Protein AF-X1FC48-F1 (afdb_monomer_lite)

pLDDT: mean 81.69, std 11.56, range [51.5, 96.81]

Sequence (127 aa):
MSEKKPEKHPTEIFIRSYPKVIFFWPLLITSFVLWLIQAFTDPNNVLGYVWFIVFFVNLFVTAFDFSSTKFFVLILAIVVVVLILVFMVLPRFSISLTGLEIDLALTWEFYMVMTIILLFVLGIVII

Organism: NCBI:txid412755

Foldseek 3Di:
DDDDDDDDDDPDDDDDDADLLVLCVQLLVLLVVLLVVLVPDPQDQVSLVVNVVSVVVSVLVSLVPPDPVSSVVVVVVVVVVVCCCVPPPPVVDPPPPPDPPPRSRDHSVVSVVSNVVSCVSVVVRVD

Structure (mmCIF, N/CA/C/O backbone):
data_AF-X1FC48-F1
#
_entry.id   AF-X1FC48-F1
#
loop_
_atom_site.group_PDB
_atom_site.id
_atom_site.type_symbol
_atom_site.label_atom_id
_atom_site.label_alt_id
_atom_site.label_comp_id
_atom_site.label_asym_id
_atom_site.label_entity_id
_atom_site.label_seq_id
_atom_site.pdbx_PDB_ins_code
_atom_site.Cartn_x
_atom_site.Cartn_y
_atom_site.Cartn_z
_atom_site.occupancy
_atom_site.B_iso_or_equiv
_atom_site.auth_seq_id
_atom_site.auth_comp_id
_atom_site.auth_asym_id
_atom_site.auth_atom_id
_atom_site.pdbx_PDB_model_num
ATOM 1 N N . MET A 1 1 ? -25.681 37.227 48.991 1.00 51.50 1 MET A N 1
ATOM 2 C CA . MET A 1 1 ? -24.510 36.378 48.687 1.00 51.50 1 MET A CA 1
ATOM 3 C C . MET A 1 1 ? -25.040 35.225 47.842 1.00 51.50 1 MET A C 1
ATOM 5 O O . MET A 1 1 ? -25.810 34.434 48.360 1.00 51.50 1 MET A O 1
ATOM 9 N N . SER A 1 2 ? -24.830 35.249 46.522 1.00 52.88 2 SER A N 1
ATOM 10 C CA . SER A 1 2 ? -25.423 34.265 45.600 1.00 52.88 2 SER A CA 1
ATOM 11 C C . SER A 1 2 ? -24.560 33.004 45.601 1.00 52.88 2 SER A C 1
ATOM 13 O O . SER A 1 2 ? -23.390 33.060 45.225 1.00 52.88 2 SER A O 1
ATOM 15 N N . GLU A 1 3 ? -25.115 31.895 46.087 1.00 57.22 3 GLU A N 1
ATOM 16 C CA . GLU A 1 3 ? -24.465 30.585 46.075 1.00 57.22 3 GLU A CA 1
ATOM 17 C C . GLU A 1 3 ? -24.267 30.122 44.625 1.00 57.22 3 GLU A C 1
ATOM 19 O O . GLU A 1 3 ? -25.223 29.824 43.904 1.00 57.22 3 GLU A O 1
ATOM 24 N N . LYS A 1 4 ? -23.008 30.069 44.176 1.00 60.78 4 LYS A N 1
ATOM 25 C CA . LYS A 1 4 ? -22.644 29.427 42.910 1.00 60.78 4 LYS A CA 1
ATOM 26 C C . LYS A 1 4 ? -22.889 27.923 43.042 1.00 60.78 4 LYS A C 1
ATOM 28 O O . LYS A 1 4 ? -22.235 27.260 43.842 1.00 60.78 4 LYS A O 1
ATOM 33 N N . LYS A 1 5 ? -23.816 27.385 42.242 1.00 65.50 5 LYS A N 1
ATOM 34 C CA . LYS A 1 5 ? -24.014 25.934 42.110 1.00 65.50 5 LYS A CA 1
ATOM 35 C C . LYS A 1 5 ? -22.716 25.275 41.612 1.00 65.50 5 LYS A C 1
ATOM 37 O O . LYS A 1 5 ? -22.093 25.828 40.705 1.00 65.50 5 LYS A O 1
ATOM 42 N N . PRO A 1 6 ? -22.323 24.114 42.163 1.00 65.25 6 PRO A N 1
ATOM 43 C CA . PRO A 1 6 ? -21.121 23.408 41.734 1.00 65.25 6 PRO A CA 1
ATOM 44 C C . PRO A 1 6 ? -21.270 22.937 40.281 1.00 65.25 6 PRO A C 1
ATOM 46 O O . PRO A 1 6 ? -22.292 22.353 39.910 1.00 65.25 6 PRO A O 1
ATOM 49 N N . GLU A 1 7 ? -20.261 23.217 39.455 1.00 69.62 7 GLU A N 1
ATOM 50 C CA . GLU A 1 7 ? -20.203 22.760 38.066 1.00 69.62 7 GLU A CA 1
ATOM 51 C C . GLU A 1 7 ? -20.147 21.226 38.032 1.00 69.62 7 GLU A C 1
ATOM 53 O O . GLU A 1 7 ? -19.244 20.601 38.587 1.00 69.62 7 GLU A O 1
ATOM 58 N N . LYS A 1 8 ? -21.145 20.594 37.403 1.00 70.75 8 LYS A N 1
ATOM 59 C CA . LYS A 1 8 ? -21.150 19.144 37.178 1.00 70.75 8 LYS A CA 1
ATOM 60 C C . LYS A 1 8 ? -20.103 18.809 36.120 1.00 70.75 8 LYS A C 1
ATOM 62 O O . LYS A 1 8 ? -20.332 19.046 34.936 1.00 70.75 8 LYS A O 1
ATOM 67 N N . HIS A 1 9 ? -18.985 18.222 36.537 1.00 72.56 9 HIS A N 1
ATOM 68 C CA . HIS A 1 9 ? -18.046 17.605 35.606 1.00 72.56 9 HIS A CA 1
ATOM 69 C C . HIS A 1 9 ? -18.731 16.439 34.866 1.00 72.56 9 HIS A C 1
ATOM 71 O O . HIS A 1 9 ? -19.449 15.658 35.503 1.00 72.56 9 HIS A O 1
ATOM 77 N N . PRO A 1 10 ? -18.548 16.314 33.539 1.00 74.81 10 PRO A N 1
ATOM 78 C CA . PRO A 1 10 ? -19.137 15.225 32.771 1.00 74.81 10 PRO A CA 1
ATOM 79 C C . PRO A 1 10 ? -18.612 13.883 33.290 1.00 74.81 10 PRO A C 1
ATOM 81 O O . PRO A 1 10 ? -17.408 13.649 33.339 1.00 74.81 10 PRO A O 1
ATOM 84 N N . THR A 1 11 ? -19.537 13.030 33.732 1.00 74.38 11 THR A N 1
ATOM 85 C CA . THR A 1 11 ? -19.248 11.776 34.446 1.00 74.38 11 THR A CA 1
ATOM 86 C C . THR A 1 11 ? -18.807 10.655 33.504 1.00 74.38 11 THR A C 1
ATOM 88 O O . THR A 1 11 ? -18.133 9.728 33.935 1.00 74.38 11 THR A O 1
ATOM 91 N N . GLU A 1 12 ? -19.134 10.755 32.213 1.00 76.25 12 GLU A N 1
ATOM 92 C CA . GLU A 1 12 ? -18.793 9.751 31.206 1.00 76.25 12 GLU A CA 1
ATOM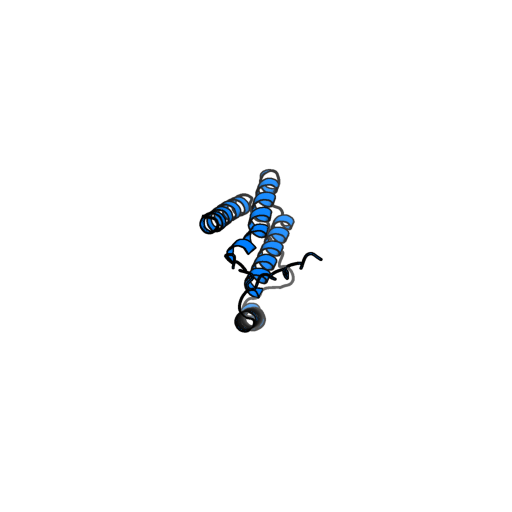 93 C C . GLU A 1 12 ? -18.436 10.426 29.876 1.00 76.25 12 GLU A C 1
ATOM 95 O O . GLU A 1 12 ? -19.142 11.317 29.396 1.00 76.25 12 GLU A O 1
ATOM 100 N N . ILE A 1 13 ? -17.320 9.999 29.281 1.00 78.25 13 ILE A N 1
ATOM 101 C CA . ILE A 1 13 ? -16.876 10.415 27.949 1.00 78.25 13 ILE A CA 1
ATOM 102 C C . ILE A 1 13 ? -17.103 9.225 27.016 1.00 78.25 13 ILE A C 1
ATOM 104 O O . ILE A 1 13 ? -16.421 8.207 27.119 1.00 78.25 13 ILE A O 1
ATOM 108 N N . PHE A 1 14 ? -18.054 9.350 26.091 1.00 75.19 14 PHE A N 1
ATOM 109 C CA . PHE A 1 14 ? -18.292 8.337 25.064 1.00 75.19 14 PHE A CA 1
ATOM 110 C C . PHE A 1 14 ? -17.204 8.410 23.989 1.00 75.19 14 PHE A C 1
ATOM 112 O O . PHE A 1 14 ? -17.274 9.228 23.069 1.00 75.19 14 PHE A O 1
ATOM 119 N N . ILE A 1 15 ? -16.197 7.543 24.086 1.00 76.50 15 ILE A N 1
ATOM 120 C CA . ILE A 1 15 ? -15.208 7.363 23.020 1.00 76.50 15 ILE A CA 1
ATOM 121 C C . ILE A 1 15 ? -15.845 6.493 21.933 1.00 76.50 15 ILE A C 1
ATOM 123 O O . ILE A 1 15 ? -16.171 5.330 22.165 1.00 76.50 15 ILE A O 1
ATOM 127 N N . ARG A 1 16 ? -16.041 7.055 20.736 1.00 71.19 16 ARG A N 1
ATOM 128 C CA . ARG A 1 16 ? -16.510 6.287 19.577 1.00 71.19 16 ARG A CA 1
ATOM 129 C C . ARG A 1 16 ? -15.359 5.470 19.001 1.00 71.19 16 ARG A C 1
ATOM 131 O O . ARG A 1 16 ? -14.323 6.024 18.643 1.00 71.19 16 ARG A O 1
ATOM 138 N N . SER A 1 17 ? -15.556 4.162 18.881 1.00 72.31 17 SER A N 1
ATOM 139 C CA . SER A 1 17 ? -14.640 3.284 18.155 1.00 72.31 17 SER A CA 1
ATOM 140 C C . SER A 1 17 ? -14.892 3.423 16.655 1.00 72.31 17 SER A C 1
ATOM 142 O O . SER A 1 17 ? -15.987 3.125 16.183 1.00 72.31 17 SER A O 1
ATOM 144 N N . TYR A 1 18 ? -13.892 3.889 15.909 1.00 74.62 18 TYR A N 1
ATOM 145 C CA . TYR A 1 18 ? -13.972 3.951 14.452 1.00 74.62 18 TYR A CA 1
ATOM 146 C C . TYR A 1 18 ? -13.609 2.601 13.821 1.00 74.62 18 TYR A C 1
ATOM 148 O O . TYR A 1 18 ? -12.784 1.864 14.371 1.00 74.62 18 TYR A O 1
ATOM 156 N N . PRO A 1 19 ? -14.183 2.269 12.653 1.00 79.19 19 PRO A N 1
ATOM 157 C CA . PRO A 1 19 ? -13.759 1.109 11.888 1.00 79.19 19 PRO A CA 1
ATOM 158 C C . PRO A 1 19 ? -12.283 1.219 11.497 1.00 79.19 19 PRO A C 1
ATOM 160 O O . PRO A 1 19 ? -11.849 2.217 10.924 1.00 79.19 19 PRO A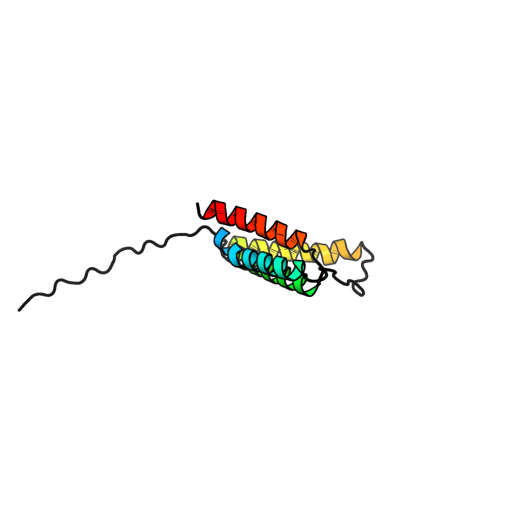 O 1
ATOM 163 N N . LYS A 1 20 ? -11.520 0.149 11.731 1.00 77.25 20 LYS A N 1
ATOM 164 C CA . LYS A 1 20 ? -10.073 0.081 11.445 1.00 77.25 20 LYS A CA 1
ATOM 165 C C . LYS A 1 20 ? -9.729 0.288 9.969 1.00 77.25 20 LYS A C 1
ATOM 167 O O . LYS A 1 20 ? -8.605 0.629 9.629 1.00 77.25 20 LYS A O 1
ATOM 172 N N . VAL A 1 21 ? -10.703 0.113 9.077 1.00 81.56 21 VAL A N 1
ATOM 173 C CA . VAL A 1 21 ? -10.531 0.334 7.636 1.00 81.56 21 VAL A CA 1
ATOM 174 C C . VAL A 1 21 ? -10.160 1.791 7.324 1.00 81.56 21 VAL A C 1
ATOM 176 O O . VAL A 1 21 ? -9.539 2.052 6.301 1.00 81.56 21 VAL A O 1
ATOM 179 N N . ILE A 1 22 ? -10.423 2.736 8.237 1.00 84.38 22 ILE A N 1
ATOM 180 C CA . ILE A 1 22 ? -9.969 4.127 8.111 1.00 84.38 22 ILE A CA 1
ATOM 181 C C . ILE A 1 22 ? -8.442 4.250 7.963 1.00 84.38 22 ILE A C 1
ATOM 183 O O . ILE A 1 22 ? -7.954 5.217 7.386 1.00 84.38 22 ILE A O 1
ATOM 187 N N . PHE A 1 23 ? -7.659 3.264 8.409 1.00 86.44 23 PHE A N 1
ATOM 188 C CA . PHE A 1 23 ? -6.211 3.316 8.231 1.00 86.44 23 PHE A CA 1
ATOM 189 C C . PHE A 1 23 ? -5.789 3.272 6.761 1.00 86.44 23 PHE A C 1
ATOM 191 O O . PHE A 1 23 ? -4.740 3.807 6.451 1.00 86.44 23 PHE A O 1
ATOM 198 N N . PHE A 1 24 ? -6.625 2.782 5.838 1.00 89.44 24 PHE A N 1
ATOM 199 C CA . PHE A 1 24 ? -6.299 2.700 4.408 1.00 89.44 24 PHE A CA 1
ATOM 200 C C . PHE A 1 24 ? -6.355 4.038 3.646 1.00 89.44 24 PHE A C 1
ATOM 202 O O . PHE A 1 24 ? -5.975 4.075 2.474 1.00 89.44 24 PHE A O 1
ATOM 209 N N . TRP A 1 25 ? -6.774 5.142 4.276 1.00 90.62 25 TRP A N 1
ATOM 210 C CA . TRP A 1 25 ? -6.816 6.467 3.637 1.00 90.62 25 TRP A CA 1
ATOM 211 C C . TRP A 1 25 ? -5.486 6.922 3.009 1.00 90.62 25 TRP A C 1
ATOM 213 O O . TRP A 1 25 ? -5.510 7.360 1.858 1.00 90.62 25 TRP A O 1
ATOM 223 N N . PRO A 1 26 ? -4.320 6.805 3.677 1.00 93.38 26 PRO A N 1
ATOM 224 C CA . PRO A 1 26 ? -3.040 7.170 3.082 1.00 93.38 26 PRO A CA 1
ATOM 225 C C . PRO A 1 26 ? -2.743 6.346 1.829 1.00 93.38 26 PRO A C 1
ATOM 227 O O . PRO A 1 26 ? -2.315 6.901 0.823 1.00 93.38 26 PRO A O 1
ATOM 230 N N . LEU A 1 27 ? -3.043 5.043 1.850 1.00 94.50 27 LEU A N 1
ATOM 231 C CA . LEU A 1 27 ? -2.824 4.172 0.699 1.00 94.50 27 LEU A CA 1
ATOM 232 C C . LEU A 1 27 ? -3.748 4.527 -0.475 1.00 94.50 27 LEU A C 1
ATOM 234 O O . LEU A 1 27 ? -3.304 4.486 -1.623 1.00 94.50 27 LEU A O 1
ATOM 238 N N . LEU A 1 28 ? -5.003 4.908 -0.204 1.00 94.94 28 LEU A N 1
ATOM 239 C CA . LEU A 1 28 ? -5.927 5.406 -1.228 1.00 94.94 28 LEU A CA 1
ATOM 240 C C . LEU A 1 28 ? -5.367 6.669 -1.886 1.00 94.94 28 LEU A C 1
ATOM 242 O O . LEU A 1 28 ? -5.269 6.732 -3.109 1.00 94.94 28 LEU A O 1
ATOM 246 N N . ILE A 1 29 ? -4.977 7.656 -1.075 1.00 96.19 29 ILE A N 1
ATOM 247 C CA . ILE A 1 29 ? -4.460 8.939 -1.563 1.00 96.19 29 ILE A CA 1
ATOM 248 C C . ILE A 1 29 ? -3.181 8.716 -2.373 1.00 96.19 29 ILE A C 1
ATOM 250 O O . ILE A 1 29 ? -3.064 9.235 -3.480 1.00 96.19 29 ILE A O 1
ATOM 254 N N . THR A 1 30 ? -2.249 7.902 -1.872 1.00 96.31 30 THR A N 1
ATOM 255 C CA . THR A 1 30 ? -1.026 7.559 -2.604 1.00 96.31 30 THR A CA 1
ATOM 256 C C . THR A 1 30 ? -1.340 6.857 -3.921 1.00 96.31 30 THR A C 1
ATOM 258 O O . THR A 1 30 ? -0.785 7.242 -4.943 1.00 96.31 30 THR A O 1
ATOM 261 N N . SER A 1 31 ? -2.255 5.884 -3.936 1.00 94.88 31 SER A N 1
ATOM 262 C CA . SER A 1 31 ? -2.642 5.193 -5.175 1.00 94.88 31 SER A CA 1
ATOM 263 C C . SER A 1 31 ? -3.253 6.158 -6.194 1.00 94.88 31 SER A C 1
ATOM 265 O O . SER A 1 31 ? -2.889 6.112 -7.364 1.00 94.88 31 SER A O 1
ATOM 267 N N . PHE A 1 32 ? -4.108 7.081 -5.748 1.00 96.81 32 PHE A N 1
ATOM 268 C CA . PHE A 1 32 ? -4.740 8.072 -6.617 1.00 96.81 32 PHE A CA 1
ATOM 269 C C . PHE A 1 32 ? -3.725 9.063 -7.197 1.00 96.81 32 PHE A C 1
ATOM 271 O O . PHE A 1 32 ? -3.725 9.326 -8.398 1.00 96.81 32 PHE A O 1
ATOM 278 N N . VAL A 1 33 ? -2.824 9.588 -6.364 1.00 96.50 33 VAL A N 1
ATOM 279 C CA . VAL A 1 33 ? -1.784 10.527 -6.808 1.00 96.50 33 VAL A CA 1
ATOM 280 C C . VAL A 1 33 ? -0.818 9.848 -7.777 1.00 96.50 33 VAL A C 1
ATOM 282 O O . VAL A 1 33 ? -0.509 10.413 -8.825 1.00 96.50 33 VAL A O 1
ATOM 285 N N . LEU A 1 34 ? -0.369 8.629 -7.468 1.00 95.44 34 LEU A N 1
ATOM 286 C CA . LEU A 1 34 ? 0.536 7.883 -8.343 1.00 95.44 34 LEU A CA 1
ATOM 287 C C . LEU A 1 34 ? -0.131 7.479 -9.653 1.00 95.44 34 LEU A C 1
ATOM 289 O O . LEU A 1 34 ? 0.524 7.523 -10.689 1.00 95.44 34 LEU A O 1
ATOM 293 N N . TRP A 1 35 ? -1.428 7.168 -9.636 1.00 94.62 35 TRP A N 1
ATOM 294 C CA . TRP A 1 35 ? -2.195 6.954 -10.858 1.00 94.62 35 TRP A CA 1
ATOM 295 C C . TRP A 1 35 ? -2.165 8.189 -11.763 1.00 94.62 35 TRP A C 1
ATOM 297 O O . TRP A 1 35 ? -1.825 8.063 -12.937 1.00 94.62 35 TRP A O 1
ATOM 307 N N . LEU A 1 36 ? -2.455 9.377 -11.221 1.00 95.19 36 LEU A N 1
ATOM 308 C CA . LEU A 1 36 ? -2.429 10.617 -12.000 1.00 95.19 36 LEU A CA 1
ATOM 309 C C . LEU A 1 36 ? -1.037 10.928 -12.552 1.00 95.19 36 LEU A C 1
ATOM 311 O O . LEU A 1 36 ? -0.929 11.344 -13.698 1.00 95.19 36 LEU A O 1
ATOM 315 N N . ILE A 1 37 ? 0.022 10.721 -11.766 1.00 94.12 37 ILE A N 1
ATOM 316 C CA . ILE A 1 37 ? 1.399 10.951 -12.226 1.00 94.12 37 ILE A CA 1
ATOM 317 C C . ILE A 1 37 ? 1.751 9.962 -13.345 1.00 94.12 37 ILE A C 1
ATOM 319 O O . ILE A 1 37 ? 2.159 10.378 -14.427 1.00 94.12 37 ILE A O 1
ATOM 323 N N . GLN A 1 38 ? 1.530 8.666 -13.109 1.00 92.81 38 GLN A N 1
ATOM 324 C CA . GLN A 1 38 ? 1.893 7.592 -14.033 1.00 92.81 38 GLN A CA 1
ATOM 325 C C . GLN A 1 38 ? 1.067 7.613 -15.329 1.00 92.81 38 GLN A C 1
ATOM 327 O O . GLN A 1 38 ? 1.520 7.090 -16.339 1.00 92.81 38 GLN A O 1
ATOM 332 N N . ALA A 1 39 ? -0.111 8.245 -15.339 1.00 92.44 39 ALA A N 1
ATOM 333 C CA . ALA A 1 39 ? -0.916 8.428 -16.549 1.00 92.44 39 ALA A CA 1
ATOM 334 C C . ALA A 1 39 ? -0.255 9.347 -17.597 1.00 92.44 39 ALA A C 1
ATOM 336 O O . ALA A 1 39 ? -0.607 9.277 -18.774 1.00 92.44 39 ALA A O 1
ATOM 337 N N . PHE A 1 40 ? 0.693 10.199 -17.188 1.00 93.94 40 PHE A N 1
ATOM 338 C CA . PHE A 1 40 ? 1.404 11.129 -18.076 1.00 93.94 40 PHE A CA 1
ATOM 339 C C . PHE A 1 40 ? 2.912 10.854 -18.163 1.00 93.94 40 PHE A C 1
ATOM 341 O O . PHE A 1 40 ? 3.639 11.636 -18.777 1.00 93.94 40 PHE A O 1
ATOM 348 N N . THR A 1 41 ? 3.398 9.772 -17.549 1.00 90.12 41 THR A N 1
ATOM 349 C CA . THR A 1 41 ? 4.824 9.419 -17.509 1.00 90.12 41 THR A CA 1
ATOM 350 C C . THR A 1 41 ? 5.040 7.942 -17.811 1.00 90.12 41 THR A C 1
ATOM 352 O O . THR A 1 41 ? 4.170 7.118 -17.541 1.00 90.12 41 THR A O 1
ATOM 355 N N . ASP A 1 42 ? 6.228 7.580 -18.291 1.00 89.50 42 ASP A N 1
ATOM 356 C CA . ASP A 1 42 ? 6.606 6.174 -18.472 1.00 89.50 42 ASP A CA 1
ATOM 357 C C . ASP A 1 42 ? 6.734 5.434 -17.129 1.00 89.50 42 ASP A C 1
ATOM 359 O O . ASP A 1 42 ? 7.035 6.077 -16.110 1.00 89.50 42 ASP A O 1
ATOM 363 N N . PRO A 1 43 ? 6.491 4.104 -17.089 1.00 86.69 43 PRO A N 1
ATOM 364 C CA . PRO A 1 43 ? 6.610 3.290 -15.879 1.00 86.69 43 PRO A CA 1
ATOM 365 C C . PRO A 1 43 ? 7.913 3.558 -15.130 1.00 86.69 43 PRO A C 1
ATOM 367 O O . PRO A 1 43 ? 9.003 3.448 -15.691 1.00 86.69 43 PRO A O 1
ATOM 370 N N . ASN A 1 44 ? 7.795 3.937 -13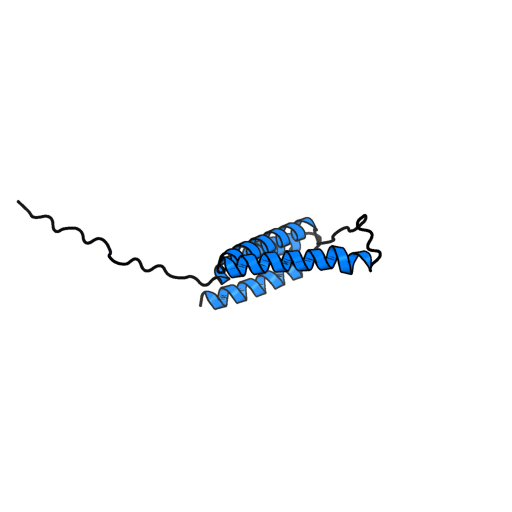.856 1.00 87.19 44 ASN A N 1
ATOM 371 C CA . ASN A 1 44 ? 8.941 4.354 -13.060 1.00 87.19 44 ASN A CA 1
ATOM 372 C C . ASN A 1 44 ? 9.032 3.555 -11.758 1.00 87.19 44 ASN A C 1
ATOM 374 O O . ASN A 1 44 ? 8.154 3.609 -10.895 1.00 87.19 44 ASN A O 1
ATOM 378 N N . ASN A 1 45 ? 10.169 2.883 -11.591 1.00 88.81 45 ASN A N 1
ATOM 379 C CA . ASN A 1 45 ? 10.526 2.119 -10.401 1.00 88.81 45 ASN A CA 1
ATOM 380 C C . ASN A 1 45 ? 10.393 2.915 -9.094 1.00 88.81 45 ASN A C 1
ATOM 382 O O . ASN A 1 45 ? 9.959 2.375 -8.079 1.00 88.81 45 ASN A O 1
ATOM 386 N N . VAL A 1 46 ? 10.699 4.214 -9.111 1.00 90.81 46 VAL A N 1
ATOM 387 C CA . VAL A 1 46 ? 10.567 5.098 -7.942 1.00 90.81 46 VAL A CA 1
ATOM 388 C C . VAL A 1 46 ? 9.116 5.192 -7.478 1.00 90.81 4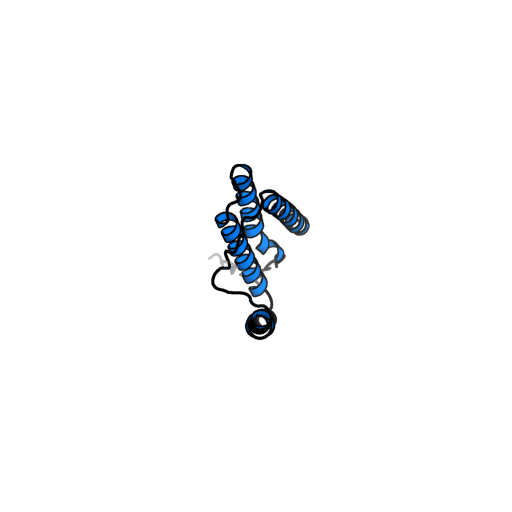6 VAL A C 1
ATOM 390 O O . VAL A 1 46 ? 8.861 5.140 -6.275 1.00 90.81 46 VAL A O 1
ATOM 393 N N . LEU A 1 47 ? 8.156 5.278 -8.403 1.00 91.62 47 LEU A N 1
ATOM 394 C CA . LEU A 1 47 ? 6.734 5.327 -8.050 1.00 91.62 47 LEU A CA 1
ATOM 395 C C . LEU A 1 47 ? 6.272 3.988 -7.468 1.00 91.62 47 LEU A C 1
ATOM 397 O O . LEU A 1 47 ? 5.505 3.964 -6.503 1.00 91.62 47 LEU A O 1
ATOM 401 N N . GLY A 1 48 ? 6.803 2.878 -7.985 1.00 90.50 48 GLY A N 1
ATOM 402 C CA . GLY A 1 48 ? 6.636 1.550 -7.400 1.00 90.50 48 GLY A CA 1
ATOM 403 C C . GLY A 1 48 ? 7.130 1.479 -5.960 1.00 90.50 48 GLY A C 1
ATOM 404 O O . GLY A 1 48 ? 6.368 1.118 -5.061 1.00 90.50 48 GLY A O 1
ATOM 405 N N . TYR A 1 49 ? 8.375 1.896 -5.716 1.00 91.62 49 TYR A N 1
ATOM 406 C CA . TYR A 1 49 ? 8.961 1.925 -4.374 1.00 91.62 49 TYR A CA 1
ATOM 407 C C . TYR A 1 49 ? 8.141 2.776 -3.403 1.00 91.62 49 TYR A C 1
ATOM 409 O O . TYR A 1 49 ? 7.848 2.323 -2.297 1.00 91.62 49 TYR A O 1
ATOM 417 N N . VAL A 1 50 ? 7.722 3.977 -3.814 1.00 94.19 50 VAL A N 1
ATOM 418 C CA . VAL A 1 50 ? 6.882 4.855 -2.986 1.00 94.19 50 VAL A CA 1
ATOM 419 C C . VAL A 1 50 ? 5.571 4.164 -2.619 1.00 94.19 50 VAL A C 1
ATOM 421 O O . VAL A 1 50 ? 5.193 4.158 -1.445 1.00 94.19 50 VAL A O 1
ATOM 424 N N . TRP A 1 51 ? 4.897 3.543 -3.590 1.00 94.50 51 TRP A N 1
ATOM 425 C CA . TRP A 1 51 ? 3.645 2.836 -3.335 1.00 94.50 51 TRP A CA 1
ATOM 426 C C . TRP A 1 51 ? 3.832 1.689 -2.337 1.00 94.50 51 TRP A C 1
ATOM 428 O O . TRP A 1 51 ? 3.088 1.601 -1.359 1.00 94.50 51 TRP A O 1
ATOM 438 N N . PHE A 1 52 ? 4.858 0.852 -2.528 1.00 91.94 52 PHE A N 1
ATOM 439 C CA . PHE A 1 52 ? 5.145 -0.263 -1.625 1.00 91.94 52 PHE A CA 1
ATOM 440 C C . PHE A 1 52 ? 5.515 0.203 -0.217 1.00 91.94 52 PHE A C 1
ATOM 442 O O . PHE A 1 52 ? 5.041 -0.384 0.753 1.00 91.94 52 PHE A O 1
ATOM 449 N N . ILE A 1 53 ? 6.305 1.271 -0.078 1.00 93.06 53 ILE A N 1
ATOM 450 C CA . ILE A 1 53 ? 6.634 1.842 1.235 1.00 93.06 53 ILE A CA 1
ATOM 451 C C . ILE A 1 53 ? 5.352 2.254 1.961 1.00 93.06 53 ILE A C 1
ATOM 453 O O . ILE A 1 53 ? 5.144 1.851 3.107 1.00 93.06 53 ILE A O 1
ATOM 457 N N . VAL A 1 54 ? 4.463 3.000 1.299 1.00 94.19 54 VAL A N 1
ATOM 458 C CA . VAL A 1 54 ? 3.190 3.418 1.907 1.00 94.19 54 VAL A CA 1
ATOM 459 C C . VAL A 1 54 ? 2.310 2.212 2.232 1.00 94.19 54 VAL A C 1
ATOM 461 O O . VAL A 1 54 ? 1.719 2.161 3.310 1.00 94.19 54 VAL A O 1
ATOM 464 N N . PHE A 1 55 ? 2.257 1.214 1.350 1.00 92.81 55 PHE A N 1
ATOM 465 C CA . PHE A 1 55 ? 1.534 -0.032 1.587 1.00 92.81 55 PHE A CA 1
ATOM 466 C C . PHE A 1 55 ? 2.033 -0.766 2.839 1.00 92.81 55 PHE A C 1
ATOM 468 O O . PHE A 1 55 ? 1.225 -1.123 3.699 1.00 92.81 55 PHE A O 1
ATOM 475 N N . PHE A 1 56 ? 3.347 -0.946 2.990 1.00 89.50 56 PHE A N 1
ATOM 476 C CA . PHE A 1 56 ? 3.922 -1.620 4.155 1.00 89.50 56 PHE A CA 1
ATOM 477 C C . PHE A 1 56 ? 3.751 -0.815 5.441 1.00 89.50 56 PHE A C 1
ATOM 479 O O . PHE A 1 56 ? 3.422 -1.398 6.473 1.00 89.50 56 PHE A O 1
ATOM 486 N N . VAL A 1 57 ? 3.905 0.511 5.391 1.00 90.25 57 VAL A N 1
ATOM 487 C CA . VAL A 1 57 ? 3.613 1.383 6.539 1.00 90.25 57 VAL A CA 1
ATOM 488 C C . VAL A 1 57 ? 2.143 1.256 6.940 1.00 90.25 57 VAL A C 1
ATOM 490 O O . VAL A 1 57 ? 1.842 1.096 8.120 1.00 90.25 57 VAL A O 1
ATOM 493 N N . ASN A 1 58 ? 1.224 1.251 5.975 1.00 89.88 58 ASN A N 1
ATOM 494 C CA . ASN A 1 58 ? -0.199 1.088 6.245 1.00 89.88 58 ASN A CA 1
ATOM 495 C C . ASN A 1 58 ? -0.527 -0.285 6.861 1.00 89.88 58 ASN A C 1
ATOM 497 O O . ASN A 1 58 ? -1.283 -0.376 7.833 1.00 89.88 58 ASN A O 1
ATOM 501 N N . LEU A 1 59 ? 0.078 -1.355 6.336 1.00 85.38 59 LEU A N 1
ATOM 502 C CA . LEU A 1 59 ? -0.038 -2.702 6.896 1.00 85.38 59 LEU A CA 1
ATOM 503 C C . LEU A 1 59 ? 0.476 -2.730 8.337 1.00 85.38 59 LEU A C 1
ATOM 505 O O . LEU A 1 59 ? -0.188 -3.280 9.210 1.00 85.38 59 LEU A O 1
ATOM 509 N N . PHE A 1 60 ? 1.614 -2.093 8.601 1.00 84.44 60 PHE A N 1
ATOM 510 C CA . PHE A 1 60 ? 2.226 -2.019 9.923 1.00 84.44 60 PHE A CA 1
ATOM 511 C C . PHE A 1 60 ? 1.362 -1.257 10.937 1.00 84.44 60 PHE A C 1
ATOM 513 O O . PHE A 1 60 ? 1.137 -1.757 12.039 1.00 84.44 60 PHE A O 1
ATOM 520 N N . VAL A 1 61 ? 0.808 -0.102 10.558 1.00 84.94 61 VAL A N 1
ATOM 521 C CA . VAL A 1 61 ? -0.129 0.668 11.398 1.00 84.94 61 VAL A CA 1
ATOM 522 C C . VAL A 1 61 ? -1.389 -0.143 11.695 1.00 84.94 61 VAL A C 1
ATOM 524 O O . VAL A 1 61 ? -1.805 -0.245 12.847 1.00 84.94 61 VAL A O 1
ATOM 527 N N . THR A 1 62 ? -1.960 -0.786 10.675 1.00 80.94 62 THR A N 1
ATOM 528 C CA . THR A 1 62 ? -3.136 -1.652 10.846 1.00 80.94 62 THR A CA 1
ATOM 529 C C . THR A 1 62 ? -2.818 -2.840 11.755 1.00 80.94 62 THR A C 1
ATOM 531 O O . THR A 1 62 ? -3.643 -3.245 12.573 1.00 80.94 62 THR A O 1
ATOM 534 N N . ALA A 1 63 ? -1.607 -3.389 11.640 1.00 76.12 63 ALA A N 1
ATOM 535 C CA . ALA A 1 63 ? -1.159 -4.512 12.440 1.00 76.12 63 ALA A CA 1
ATOM 536 C C . ALA A 1 63 ? -0.977 -4.136 13.924 1.00 76.12 63 ALA A C 1
ATOM 538 O O . ALA A 1 63 ? -1.323 -4.932 14.799 1.00 76.12 63 ALA A O 1
ATOM 539 N N . PHE A 1 64 ? -0.490 -2.925 14.209 1.00 73.25 64 PHE A N 1
ATOM 540 C CA . PHE A 1 64 ? -0.326 -2.408 15.571 1.00 73.25 64 PHE A CA 1
ATOM 541 C C . PHE A 1 64 ? -1.635 -2.240 16.340 1.00 73.25 64 PHE A C 1
ATOM 543 O O . PHE A 1 64 ? -1.639 -2.342 17.564 1.00 73.25 64 PHE A O 1
ATOM 550 N N . ASP A 1 65 ? -2.741 -1.993 15.641 1.00 72.62 65 ASP A N 1
ATOM 551 C CA . ASP A 1 65 ? -4.060 -1.861 16.263 1.00 72.62 65 ASP A CA 1
ATOM 552 C C . ASP A 1 65 ? -4.675 -3.227 16.656 1.00 72.62 65 ASP A C 1
ATOM 554 O O . ASP A 1 65 ? -5.736 -3.305 17.285 1.00 72.62 65 ASP A O 1
ATOM 558 N N . PHE A 1 66 ? -4.039 -4.353 16.313 1.00 66.00 66 PHE A N 1
ATOM 559 C CA . PHE A 1 66 ? -4.396 -5.652 16.890 1.00 66.00 66 PHE A CA 1
ATOM 560 C C . PHE A 1 66 ? -3.770 -5.819 18.276 1.00 66.00 66 PHE A C 1
ATOM 562 O O . PHE A 1 66 ? -2.729 -5.246 18.576 1.00 66.00 66 PHE A O 1
ATOM 569 N N . SER A 1 67 ? -4.398 -6.631 19.141 1.00 71.06 67 SER A N 1
ATOM 570 C CA . SER A 1 67 ? -3.861 -6.880 20.485 1.00 71.06 67 SER A CA 1
ATOM 571 C C . SER A 1 67 ? -2.378 -7.259 20.409 1.00 71.06 67 SER A C 1
ATOM 573 O O . SER A 1 67 ? -1.992 -8.035 19.531 1.00 71.06 67 SER A O 1
ATOM 575 N N . SER A 1 68 ? -1.551 -6.728 21.318 1.00 71.94 68 SER A N 1
ATOM 576 C CA . SER A 1 68 ? -0.081 -6.823 21.249 1.00 71.94 68 SER A CA 1
ATOM 577 C C . SER A 1 68 ? 0.421 -8.255 21.023 1.00 71.94 68 SER A C 1
ATOM 579 O O . SER A 1 68 ? 1.397 -8.471 20.311 1.00 71.94 68 SER A O 1
ATOM 581 N N . THR A 1 69 ? -0.294 -9.252 21.555 1.00 75.38 69 THR A N 1
ATOM 582 C CA . THR A 1 69 ? -0.032 -10.677 21.317 1.00 75.38 69 THR A CA 1
ATOM 583 C C . THR A 1 69 ? -0.181 -11.076 19.845 1.00 75.38 69 THR A C 1
ATOM 585 O O . THR A 1 69 ? 0.697 -11.741 19.308 1.00 75.38 69 THR A O 1
ATOM 588 N N . LYS A 1 70 ? -1.262 -10.670 19.166 1.00 72.19 70 LYS A N 1
ATOM 589 C CA . LYS A 1 70 ? -1.511 -11.000 17.750 1.00 72.19 70 LYS A CA 1
ATOM 590 C C . LYS A 1 70 ? -0.505 -10.308 16.831 1.00 72.19 70 LYS A C 1
ATOM 592 O O . LYS A 1 70 ? -0.035 -10.925 15.880 1.00 72.19 70 LYS A O 1
ATOM 597 N N . PHE A 1 71 ? -0.141 -9.066 17.148 1.00 72.81 71 PHE A N 1
ATOM 598 C CA . PHE A 1 71 ? 0.895 -8.326 16.428 1.00 72.81 71 PHE A CA 1
ATOM 599 C C . PHE A 1 71 ? 2.271 -8.998 16.543 1.00 72.81 71 PHE A C 1
ATOM 601 O O . PHE A 1 71 ? 2.936 -9.229 15.535 1.00 72.81 71 PHE A O 1
ATOM 608 N N . PHE A 1 72 ? 2.670 -9.392 17.757 1.00 75.56 72 PHE A N 1
ATOM 609 C CA . PHE A 1 72 ? 3.944 -10.076 17.982 1.00 75.56 72 PHE A CA 1
ATOM 610 C C . PHE A 1 72 ? 4.002 -11.440 17.277 1.00 75.56 72 PHE A C 1
ATOM 612 O O . PHE A 1 72 ? 5.005 -11.771 16.647 1.00 75.56 72 PHE A O 1
ATOM 619 N N . VAL A 1 73 ? 2.903 -12.203 17.316 1.00 80.75 73 VAL A N 1
ATOM 620 C CA . VAL A 1 73 ? 2.779 -13.477 16.589 1.00 80.75 73 VAL A CA 1
ATOM 621 C C . VAL A 1 73 ? 2.888 -13.270 15.073 1.00 80.75 73 VAL A C 1
ATOM 623 O O . VAL A 1 73 ? 3.556 -14.061 14.410 1.00 80.75 73 VAL A O 1
ATOM 626 N N . LEU A 1 74 ? 2.297 -12.204 14.520 1.00 79.81 74 LEU A N 1
ATOM 627 C CA . LEU A 1 74 ? 2.403 -11.882 13.093 1.00 79.81 74 LEU A CA 1
ATOM 628 C C . LEU A 1 74 ? 3.847 -11.559 12.682 1.00 79.81 74 LEU A C 1
ATOM 630 O O . LEU A 1 74 ? 4.331 -12.106 11.693 1.00 79.81 74 LEU A O 1
ATOM 634 N N . ILE A 1 75 ? 4.548 -10.710 13.442 1.00 82.31 75 ILE A N 1
ATOM 635 C CA . ILE A 1 75 ? 5.960 -10.386 13.172 1.00 82.31 75 ILE A CA 1
ATOM 636 C C . ILE A 1 75 ? 6.810 -11.654 13.222 1.00 82.31 75 ILE A C 1
ATOM 638 O O . ILE A 1 75 ? 7.597 -11.904 12.309 1.00 82.31 75 ILE A O 1
ATOM 642 N N . LEU A 1 76 ? 6.628 -12.475 14.258 1.00 83.56 76 LEU A N 1
ATOM 643 C CA . LEU A 1 76 ? 7.356 -13.730 14.401 1.00 83.56 76 LEU A CA 1
ATOM 644 C C . LEU A 1 76 ? 7.100 -14.663 13.208 1.00 83.56 76 LEU A C 1
ATOM 646 O O . LEU A 1 76 ? 8.043 -15.251 12.685 1.00 83.56 76 LEU A O 1
ATOM 650 N N . ALA A 1 77 ? 5.856 -14.752 12.732 1.00 83.88 77 ALA A N 1
ATOM 651 C CA . ALA A 1 77 ? 5.512 -15.540 11.553 1.00 83.88 77 ALA A CA 1
ATOM 652 C C . ALA A 1 77 ? 6.216 -15.028 10.285 1.00 83.88 77 ALA A C 1
ATOM 654 O O . ALA A 1 77 ? 6.775 -15.834 9.543 1.00 83.88 77 ALA A O 1
ATOM 655 N N . ILE A 1 78 ? 6.256 -13.708 10.058 1.00 88.25 78 ILE A N 1
ATOM 656 C CA . ILE A 1 78 ? 6.985 -13.111 8.923 1.00 88.25 78 ILE A CA 1
ATOM 657 C C . ILE A 1 78 ? 8.477 -13.449 9.009 1.00 88.25 78 ILE A C 1
ATOM 659 O O . ILE A 1 78 ? 9.058 -13.894 8.021 1.00 88.25 78 ILE A O 1
ATOM 663 N N . VAL A 1 79 ? 9.091 -13.302 10.188 1.00 89.06 79 VAL A N 1
ATOM 664 C CA . VAL A 1 79 ? 10.506 -13.648 10.402 1.00 89.06 79 VAL A CA 1
ATOM 665 C C . VAL A 1 79 ? 10.757 -15.122 10.091 1.00 89.06 79 VAL A C 1
ATOM 667 O O . VAL A 1 79 ? 11.698 -15.439 9.367 1.00 89.06 79 VAL A O 1
ATOM 670 N N . VAL A 1 80 ? 9.899 -16.027 10.566 1.00 91.25 80 VAL A N 1
ATOM 671 C CA . VAL A 1 80 ? 10.009 -17.464 10.272 1.00 91.25 80 VAL A CA 1
ATOM 672 C C . VAL A 1 80 ? 9.895 -17.738 8.770 1.00 91.25 80 VAL A C 1
ATOM 674 O O . VAL A 1 80 ? 10.708 -18.489 8.235 1.00 91.25 80 VAL A O 1
ATOM 677 N N . VAL A 1 81 ? 8.950 -17.107 8.067 1.00 90.25 81 VAL A N 1
ATOM 678 C CA . VAL A 1 81 ? 8.801 -17.248 6.607 1.00 90.25 81 VAL A CA 1
ATOM 679 C C . VAL A 1 81 ? 10.054 -16.768 5.872 1.00 90.25 81 VAL A C 1
ATOM 681 O O . VAL A 1 81 ? 10.537 -17.466 4.980 1.00 90.25 81 VAL A O 1
ATOM 684 N N . VAL A 1 82 ? 10.620 -15.623 6.267 1.00 88.69 82 VAL A N 1
ATOM 685 C CA . VAL A 1 82 ? 11.865 -15.096 5.685 1.00 88.69 82 VAL A CA 1
ATOM 686 C C . VAL A 1 82 ? 13.031 -16.049 5.942 1.00 88.69 82 VAL A C 1
ATOM 688 O O . VAL A 1 82 ? 13.782 -16.349 5.017 1.00 88.69 82 VAL A O 1
ATOM 691 N N . LEU A 1 83 ? 13.165 -16.586 7.157 1.00 86.38 83 LEU A N 1
ATOM 692 C CA . LEU A 1 83 ? 14.215 -17.555 7.484 1.00 86.38 83 LEU A CA 1
ATOM 693 C C . LEU A 1 83 ? 14.075 -18.844 6.663 1.00 86.38 83 LEU A C 1
ATOM 695 O O . LEU A 1 83 ? 15.068 -19.333 6.127 1.00 86.38 83 LEU A O 1
ATOM 699 N N . ILE A 1 84 ? 12.860 -19.374 6.501 1.00 86.94 84 ILE A N 1
ATOM 700 C CA . ILE A 1 84 ? 12.610 -20.547 5.650 1.00 86.94 84 ILE A CA 1
ATOM 701 C C . ILE A 1 84 ? 12.980 -20.236 4.195 1.00 86.94 84 ILE A C 1
ATOM 703 O O . ILE A 1 84 ? 13.674 -21.028 3.554 1.00 86.94 84 ILE A O 1
ATOM 707 N N . LEU A 1 85 ? 12.569 -19.076 3.675 1.00 83.19 85 LEU A N 1
ATOM 708 C CA . LEU A 1 85 ? 12.917 -18.655 2.320 1.00 83.19 85 LEU A CA 1
ATOM 709 C C . LEU A 1 85 ? 14.434 -18.559 2.129 1.00 83.19 85 LEU A C 1
ATOM 711 O O . LEU A 1 85 ? 14.944 -19.112 1.162 1.00 83.19 85 LEU A O 1
ATOM 715 N N . VAL A 1 86 ? 15.158 -17.927 3.054 1.00 82.38 86 VAL A N 1
ATOM 716 C CA . VAL A 1 86 ? 16.612 -17.709 2.956 1.00 82.38 86 VAL A CA 1
ATOM 717 C C . VAL A 1 86 ? 17.421 -18.989 3.140 1.00 82.38 86 VAL A C 1
ATOM 719 O O . VAL A 1 86 ? 18.378 -19.205 2.402 1.00 82.38 86 VAL A O 1
ATOM 722 N N . PHE A 1 87 ? 17.057 -19.847 4.092 1.00 81.56 87 PHE A N 1
ATOM 723 C CA . PHE A 1 87 ? 17.878 -21.010 4.443 1.00 81.56 87 PHE A CA 1
ATOM 724 C C . PHE A 1 87 ? 17.438 -22.315 3.777 1.00 81.56 87 PHE A C 1
ATOM 726 O O . PHE A 1 87 ? 18.268 -23.202 3.592 1.00 81.56 87 PHE A O 1
ATOM 733 N N . MET A 1 88 ? 16.160 -22.470 3.417 1.00 80.62 88 MET A N 1
ATOM 734 C CA . MET A 1 88 ? 15.654 -23.725 2.843 1.00 80.62 88 MET A CA 1
ATOM 735 C C . MET A 1 88 ? 15.305 -23.622 1.363 1.00 80.62 88 MET A C 1
ATOM 737 O O . MET A 1 88 ? 15.497 -24.597 0.636 1.00 80.62 88 MET A O 1
ATOM 741 N N . VAL A 1 89 ? 14.769 -22.482 0.923 1.00 77.31 89 VAL A N 1
ATOM 742 C CA . VAL A 1 89 ? 14.280 -22.309 -0.452 1.00 77.31 89 VAL A CA 1
ATOM 743 C C . VAL A 1 89 ? 15.390 -21.752 -1.337 1.00 77.31 89 VAL A C 1
ATOM 745 O O . VAL A 1 89 ? 15.792 -22.414 -2.288 1.00 77.31 89 VAL A O 1
ATOM 748 N N . LEU A 1 90 ? 15.940 -20.589 -0.984 1.00 72.62 90 LEU A N 1
ATOM 749 C CA . LEU A 1 90 ? 16.969 -19.878 -1.744 1.00 72.62 90 LEU A CA 1
ATOM 750 C C . LEU A 1 90 ? 18.192 -20.739 -2.088 1.00 72.62 90 LEU A C 1
ATOM 752 O O . LEU A 1 90 ? 18.592 -20.674 -3.237 1.00 72.62 90 LEU A O 1
ATOM 756 N N . PRO A 1 91 ? 18.748 -21.601 -1.213 1.00 73.94 91 PRO A N 1
ATOM 757 C CA . PRO A 1 91 ? 19.910 -22.423 -1.567 1.00 73.94 91 PRO A CA 1
ATOM 758 C C . PRO A 1 91 ? 19.601 -23.566 -2.546 1.00 73.94 91 PRO A C 1
ATOM 760 O O . PRO A 1 91 ? 20.519 -24.146 -3.121 1.00 73.94 91 PRO A O 1
ATOM 763 N N . ARG A 1 92 ? 18.320 -23.928 -2.722 1.00 73.88 92 ARG A N 1
ATOM 764 C CA . ARG A 1 92 ? 17.882 -24.957 -3.687 1.00 73.88 92 ARG A CA 1
ATOM 765 C C . ARG A 1 92 ? 17.689 -24.400 -5.091 1.00 73.88 92 ARG A C 1
ATOM 767 O O . ARG A 1 92 ? 17.622 -25.171 -6.044 1.00 73.88 92 ARG A O 1
ATOM 774 N N . PHE A 1 93 ? 17.602 -23.083 -5.215 1.00 67.75 93 PHE A N 1
ATOM 775 C CA . PHE A 1 93 ? 17.624 -22.393 -6.489 1.00 67.75 93 PHE A CA 1
ATOM 776 C C . PHE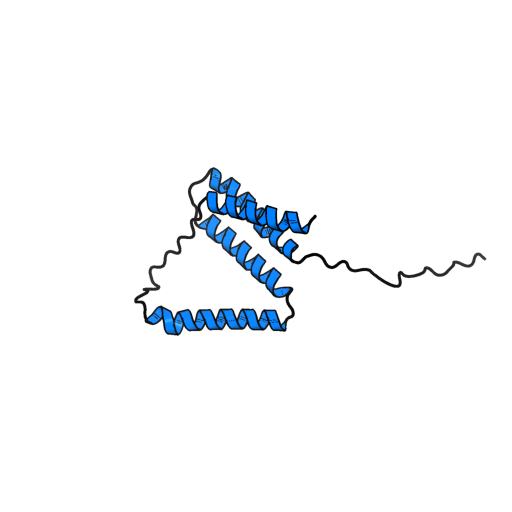 A 1 93 ? 19.004 -21.748 -6.631 1.00 67.75 93 PHE A C 1
ATOM 778 O O . PHE A 1 93 ? 19.513 -21.146 -5.696 1.00 67.75 93 PHE A O 1
ATOM 785 N N . SER A 1 94 ? 19.654 -21.843 -7.786 1.00 61.09 94 SER A N 1
ATOM 786 C CA . SER A 1 94 ? 20.883 -21.083 -8.051 1.00 61.09 94 SER A CA 1
ATOM 787 C C . SER A 1 94 ? 20.541 -19.602 -8.279 1.00 61.09 94 SER A C 1
ATOM 789 O O . SER A 1 94 ? 20.770 -19.058 -9.358 1.00 61.09 94 SER A O 1
ATOM 791 N N . ILE A 1 95 ? 19.902 -18.962 -7.298 1.00 59.28 95 ILE A N 1
ATOM 792 C CA . ILE A 1 95 ? 19.558 -17.545 -7.325 1.00 59.28 95 ILE A CA 1
ATOM 793 C C . ILE A 1 95 ? 20.819 -16.804 -6.905 1.00 59.28 95 ILE A C 1
ATOM 795 O O . ILE A 1 95 ? 21.144 -16.680 -5.724 1.00 59.28 95 ILE A O 1
ATOM 799 N N . SER A 1 96 ? 21.564 -16.345 -7.905 1.00 58.66 96 SER A N 1
ATOM 800 C CA . SER A 1 96 ? 22.657 -15.406 -7.701 1.00 58.66 96 SER A CA 1
ATOM 801 C C . SER A 1 96 ? 22.064 -14.103 -7.161 1.00 58.66 96 SER A C 1
ATOM 803 O O . SER A 1 96 ? 21.454 -13.343 -7.907 1.00 58.66 96 SER A O 1
ATOM 805 N N . LEU A 1 97 ? 22.231 -13.830 -5.861 1.00 57.97 97 LEU A N 1
ATOM 806 C CA . LEU A 1 97 ? 21.799 -12.564 -5.244 1.00 57.97 97 LEU A CA 1
ATOM 807 C C . LEU A 1 97 ? 22.509 -11.330 -5.837 1.00 57.97 97 LEU A C 1
ATOM 809 O O . LEU A 1 97 ? 22.115 -10.202 -5.567 1.00 57.97 97 LEU A O 1
ATOM 813 N N . THR A 1 98 ? 23.555 -11.531 -6.636 1.00 57.72 98 THR A N 1
ATOM 814 C CA . THR A 1 98 ? 24.429 -10.483 -7.178 1.00 57.72 98 THR A CA 1
ATOM 815 C C . THR A 1 98 ? 23.899 -9.780 -8.435 1.00 57.72 98 THR A C 1
ATOM 817 O O . THR A 1 98 ? 24.644 -9.022 -9.046 1.00 57.72 98 THR A O 1
ATOM 820 N N . GLY A 1 99 ? 22.637 -9.989 -8.824 1.00 54.97 99 GLY A N 1
ATOM 821 C CA . GLY A 1 99 ? 22.048 -9.350 -10.012 1.00 54.97 99 GLY A CA 1
ATOM 822 C C . GLY A 1 99 ? 20.528 -9.196 -9.978 1.00 54.97 99 GLY A C 1
ATOM 823 O O . GLY A 1 99 ? 19.904 -9.093 -11.028 1.00 54.97 99 GLY A O 1
ATOM 824 N N . LEU A 1 100 ? 19.916 -9.229 -8.790 1.00 58.59 100 LEU A N 1
ATOM 825 C CA . LEU A 1 100 ? 18.476 -9.022 -8.631 1.00 58.59 100 LEU A CA 1
ATOM 826 C C . LEU A 1 100 ? 18.168 -7.522 -8.752 1.00 58.59 100 LEU A C 1
ATOM 828 O O . LEU A 1 100 ? 18.069 -6.808 -7.756 1.00 58.59 100 LEU A O 1
ATOM 832 N N . GLU A 1 101 ? 18.044 -7.037 -9.986 1.00 61.31 101 GLU A N 1
ATOM 833 C CA . GLU A 1 101 ? 17.358 -5.774 -10.250 1.00 61.31 101 GLU A CA 1
ATOM 834 C C . GLU A 1 101 ? 15.873 -6.005 -9.966 1.00 61.31 101 GLU A C 1
ATOM 836 O O . GLU A 1 101 ? 15.168 -6.683 -10.713 1.00 61.31 101 GLU A O 1
ATOM 841 N N . ILE A 1 102 ? 15.411 -5.526 -8.810 1.00 67.31 102 ILE A N 1
ATOM 842 C CA . ILE A 1 102 ? 13.995 -5.580 -8.466 1.00 67.31 102 ILE A CA 1
ATOM 843 C C . ILE A 1 102 ? 13.293 -4.530 -9.329 1.00 67.31 102 ILE A C 1
ATOM 845 O O . ILE A 1 102 ? 13.299 -3.343 -9.002 1.00 67.31 102 ILE A O 1
ATOM 849 N N . ASP A 1 103 ? 12.715 -4.972 -10.443 1.00 75.75 103 ASP A N 1
ATOM 850 C CA . ASP A 1 103 ? 11.865 -4.131 -11.277 1.00 75.75 103 ASP A CA 1
ATOM 851 C C . ASP A 1 103 ? 10.472 -4.043 -10.640 1.00 75.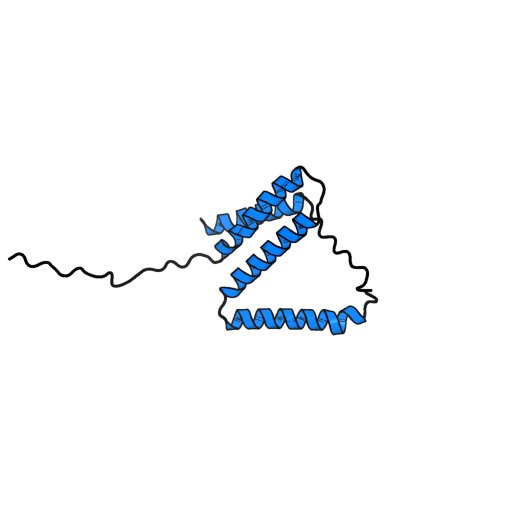75 103 ASP A C 1
ATOM 853 O O . ASP A 1 103 ? 9.654 -4.962 -10.713 1.00 75.75 103 ASP A O 1
ATOM 857 N N . LEU A 1 104 ? 10.240 -2.943 -9.928 1.00 80.25 104 LEU A N 1
ATOM 858 C CA . LEU A 1 104 ? 8.952 -2.557 -9.356 1.00 80.25 104 LEU A CA 1
ATOM 859 C C . LEU A 1 104 ? 8.277 -1.477 -10.207 1.00 80.25 104 LEU A C 1
ATOM 861 O O . LEU A 1 104 ? 7.490 -0.691 -9.677 1.00 80.25 104 LEU A O 1
ATOM 865 N N . ALA A 1 105 ? 8.570 -1.397 -11.505 1.00 84.25 105 ALA A N 1
ATOM 866 C CA . ALA A 1 105 ? 7.880 -0.495 -12.411 1.00 84.25 105 ALA A CA 1
ATOM 867 C C . ALA A 1 105 ? 6.431 -0.974 -12.595 1.00 84.25 105 ALA A C 1
ATOM 869 O O . ALA A 1 105 ? 6.106 -1.787 -13.458 1.00 84.25 105 ALA A O 1
ATOM 870 N N . LEU A 1 106 ? 5.546 -0.487 -11.727 1.00 87.19 106 LEU A N 1
ATOM 871 C CA . LEU A 1 106 ? 4.118 -0.770 -11.790 1.00 87.19 106 LEU A CA 1
ATOM 872 C C . LEU A 1 106 ? 3.480 0.063 -12.904 1.00 87.19 106 LEU A C 1
ATOM 874 O O . LEU A 1 106 ? 3.857 1.211 -13.146 1.00 87.19 106 LEU A O 1
ATOM 878 N N . THR A 1 107 ? 2.491 -0.516 -13.578 1.00 90.12 107 THR A N 1
ATOM 879 C CA . THR A 1 107 ? 1.774 0.178 -14.647 1.00 90.12 107 THR A CA 1
ATOM 880 C C . THR A 1 107 ? 0.743 1.157 -14.082 1.00 90.12 107 THR A C 1
ATOM 882 O O . THR A 1 107 ? 0.315 1.056 -12.929 1.00 90.12 107 THR A O 1
ATOM 885 N N . TRP A 1 108 ? 0.304 2.122 -14.891 1.00 89.38 108 TRP A N 1
ATOM 886 C CA . TRP A 1 108 ? -0.702 3.096 -14.459 1.00 89.38 108 TRP A CA 1
ATOM 887 C C . TRP A 1 108 ? -2.056 2.432 -14.144 1.00 89.38 108 TRP A C 1
ATOM 889 O O . TRP A 1 108 ? -2.768 2.884 -13.241 1.00 89.38 108 TRP A O 1
ATOM 899 N N . GLU A 1 109 ? -2.390 1.327 -14.826 1.00 90.81 109 GLU A N 1
ATOM 900 C CA . GLU A 1 109 ? -3.602 0.543 -14.576 1.00 90.81 109 GLU A CA 1
ATOM 901 C C . GLU A 1 109 ? -3.604 -0.045 -13.165 1.00 90.81 109 GLU A C 1
ATOM 903 O O . GLU A 1 109 ? -4.655 -0.091 -12.524 1.00 90.81 109 GLU A O 1
ATOM 908 N N . PHE A 1 110 ? -2.440 -0.451 -12.648 1.00 91.31 110 PHE A N 1
ATOM 909 C CA . PHE A 1 110 ? -2.325 -0.959 -11.284 1.00 91.31 110 PHE A CA 1
ATOM 910 C C . PHE A 1 110 ? -2.772 0.097 -10.266 1.00 91.31 110 PHE A C 1
ATOM 912 O O . PHE A 1 110 ? -3.638 -0.171 -9.429 1.00 91.31 110 PHE A O 1
ATOM 919 N N . TYR A 1 111 ? -2.236 1.316 -10.361 1.00 92.12 111 TYR A N 1
ATOM 920 C CA . TYR A 1 111 ? -2.584 2.399 -9.438 1.00 92.12 111 TYR A CA 1
ATOM 921 C C . TYR A 1 111 ? -4.067 2.787 -9.537 1.00 92.12 111 TYR A C 1
ATOM 923 O O . TYR A 1 111 ? -4.713 3.034 -8.514 1.00 92.12 111 TYR A O 1
ATOM 931 N N . MET A 1 112 ? -4.631 2.774 -10.749 1.00 93.06 112 MET A N 1
ATOM 932 C CA . MET A 1 112 ? -6.059 3.008 -10.980 1.00 93.06 112 MET A CA 1
ATOM 933 C C . MET A 1 112 ? -6.925 1.940 -10.300 1.00 93.06 112 MET A C 1
ATOM 935 O O . MET A 1 112 ? -7.832 2.269 -9.533 1.00 93.06 112 MET A O 1
ATOM 939 N N . VAL A 1 113 ? -6.638 0.659 -10.550 1.00 93.81 113 VAL A N 1
ATOM 940 C CA . VAL A 1 113 ? -7.394 -0.468 -9.981 1.00 93.81 113 VAL A CA 1
ATOM 941 C C . VAL A 1 113 ? -7.317 -0.449 -8.456 1.00 93.81 113 VAL A C 1
ATOM 943 O O . VAL A 1 113 ? -8.350 -0.562 -7.793 1.00 93.81 113 VAL A O 1
ATOM 946 N N . MET A 1 114 ? -6.130 -0.221 -7.888 1.00 90.62 114 MET A N 1
ATOM 947 C CA . MET A 1 114 ? -5.961 -0.101 -6.438 1.00 90.62 114 MET A CA 1
ATOM 948 C C . MET A 1 114 ? -6.756 1.071 -5.859 1.00 90.62 114 MET A C 1
ATOM 950 O O . MET A 1 114 ? -7.395 0.915 -4.820 1.00 90.62 114 MET A O 1
ATOM 954 N N . THR A 1 115 ? -6.788 2.215 -6.544 1.00 93.88 115 THR A N 1
ATOM 955 C CA . THR A 1 115 ? -7.604 3.366 -6.132 1.00 93.88 115 THR A CA 1
ATOM 956 C C . THR A 1 115 ? -9.089 3.012 -6.087 1.00 93.88 115 THR A C 1
ATOM 958 O O . THR A 1 115 ? -9.750 3.297 -5.091 1.00 93.88 115 THR A O 1
ATOM 961 N N . ILE A 1 116 ? -9.615 2.355 -7.125 1.00 93.19 116 ILE A N 1
ATOM 962 C CA . ILE A 1 116 ? -11.030 1.956 -7.204 1.00 93.19 116 ILE A CA 1
ATOM 963 C C . ILE A 1 116 ? -11.385 0.976 -6.081 1.00 93.19 116 ILE A C 1
ATOM 965 O O . ILE A 1 116 ? -12.388 1.168 -5.393 1.00 93.19 116 ILE A O 1
ATOM 969 N N . ILE A 1 117 ? -10.550 -0.045 -5.862 1.00 91.69 117 ILE A N 1
ATOM 970 C CA . ILE A 1 117 ? -10.752 -1.031 -4.792 1.00 91.69 117 ILE A CA 1
ATOM 971 C C . ILE A 1 117 ? -10.768 -0.341 -3.426 1.00 91.69 117 ILE A C 1
ATOM 973 O O . ILE A 1 117 ? -11.684 -0.561 -2.634 1.00 91.69 117 ILE A O 1
ATOM 977 N N . LEU A 1 118 ? -9.778 0.510 -3.147 1.00 91.31 118 LEU A N 1
ATOM 978 C CA . LEU A 1 118 ? -9.662 1.192 -1.858 1.00 91.31 118 LEU A CA 1
ATOM 979 C C . LEU A 1 118 ? -10.812 2.177 -1.631 1.00 91.31 118 LEU A C 1
ATOM 981 O O . LEU A 1 118 ? -11.332 2.253 -0.520 1.00 91.31 118 LEU A O 1
ATOM 985 N N . LEU A 1 119 ? -11.247 2.885 -2.674 1.00 92.75 119 LEU A N 1
ATOM 986 C CA . LEU A 1 119 ? -12.379 3.805 -2.608 1.00 92.75 119 LEU A CA 1
ATOM 987 C C . LEU A 1 119 ? -13.689 3.060 -2.343 1.00 92.75 119 LEU A C 1
ATOM 989 O O . LEU A 1 119 ? -14.482 3.504 -1.519 1.00 92.75 119 LEU A O 1
ATOM 993 N N . PHE A 1 120 ? -13.896 1.908 -2.982 1.00 91.31 120 PHE A N 1
ATOM 994 C CA . PHE A 1 120 ? -15.050 1.049 -2.723 1.00 91.31 120 PHE A CA 1
ATOM 995 C C . PHE A 1 120 ? -15.058 0.521 -1.282 1.00 91.31 120 PHE A C 1
ATOM 997 O O . PHE A 1 120 ? -16.064 0.635 -0.582 1.00 91.31 120 PHE A O 1
ATOM 1004 N N . VAL A 1 121 ? -13.920 0.000 -0.812 1.00 87.12 121 VAL A N 1
ATOM 1005 C CA . VAL A 1 121 ? -13.766 -0.533 0.550 1.00 87.12 121 VAL A CA 1
ATOM 1006 C C . VAL A 1 121 ? -13.990 0.551 1.607 1.00 87.12 121 VAL A C 1
ATOM 1008 O O . VAL A 1 121 ? -14.717 0.321 2.571 1.00 87.12 121 VAL A O 1
ATOM 1011 N N . LEU A 1 122 ? -13.409 1.738 1.426 1.00 87.50 122 LEU A N 1
ATOM 1012 C CA . LEU A 1 122 ? -13.609 2.868 2.337 1.00 87.50 122 LEU A CA 1
ATOM 1013 C C . LEU A 1 122 ? -15.038 3.419 2.255 1.00 87.50 122 LEU A C 1
ATOM 1015 O O . LEU A 1 122 ? -15.616 3.757 3.285 1.00 87.50 122 LEU A O 1
ATOM 1019 N N . GLY A 1 123 ? -15.626 3.465 1.058 1.00 84.88 123 GLY A N 1
ATOM 1020 C CA . GLY A 1 123 ? -16.986 3.948 0.829 1.00 84.88 123 GLY A CA 1
ATOM 1021 C C . GLY A 1 123 ? -18.044 3.118 1.554 1.00 84.88 123 GLY A C 1
ATOM 1022 O O . GLY A 1 123 ? -18.909 3.691 2.208 1.00 84.88 123 GLY A O 1
ATOM 1023 N N . ILE A 1 124 ? -17.935 1.785 1.518 1.00 84.50 124 ILE A N 1
ATOM 1024 C CA . ILE A 1 124 ? -18.847 0.884 2.248 1.00 84.50 124 ILE A CA 1
ATOM 1025 C C . ILE A 1 124 ? -18.810 1.130 3.757 1.00 84.50 124 ILE A C 1
ATOM 1027 O O . ILE A 1 124 ? -19.820 0.976 4.424 1.00 84.50 124 ILE A O 1
ATOM 1031 N N . VAL A 1 125 ? -17.646 1.473 4.303 1.00 75.75 125 VAL A N 1
ATOM 1032 C CA . VAL A 1 125 ? -17.440 1.595 5.753 1.00 75.75 125 VAL A CA 1
ATOM 1033 C C . VAL A 1 125 ? -17.944 2.929 6.308 1.00 75.75 125 VAL A C 1
ATOM 1035 O O . VAL A 1 125 ? -18.212 3.036 7.505 1.00 75.75 125 VAL A O 1
ATOM 1038 N N . ILE A 1 126 ? -18.016 3.957 5.461 1.00 70.81 126 ILE A N 1
ATOM 1039 C CA . ILE A 1 126 ? -18.500 5.292 5.835 1.00 70.81 126 ILE A CA 1
ATOM 1040 C C . ILE A 1 126 ? -20.038 5.357 5.819 1.00 70.81 126 ILE A C 1
ATOM 1042 O O . ILE A 1 126 ? -20.602 6.185 6.536 1.00 70.81 126 ILE A O 1
ATOM 1046 N N . ILE A 1 127 ? -20.693 4.510 5.014 1.00 59.91 127 ILE A N 1
ATOM 1047 C CA . ILE A 1 127 ? -22.158 4.362 4.927 1.00 59.91 127 ILE A CA 1
ATOM 1048 C C . ILE A 1 127 ? -22.668 3.500 6.087 1.00 59.91 127 ILE A C 1
ATOM 1050 O O . ILE A 1 127 ? -23.690 3.900 6.689 1.00 59.91 127 ILE A O 1
#

Secondary structure (DSSP, 8-state):
---PPPP---S----PPPPGGGGGHHHHHHHHHHHHHHTTS---HHHHHHHHHHHHHHHHHHHHTS-HHHHHHHHHHHHHHHHHIIIIIGGGTT--GGG--------HHHHHHHHHHHHHHHHHHH-

Radius of gyration: 23.1 Å; chains: 1; bounding box: 50×61×67 Å